Protein AF-A0A9D8NWY7-F1 (afdb_monomer_lite)

Secondary structure (DSSP, 8-state):
--HHHHHHHHTHHHHHHHHHHHS---TT-EEEHHHHHHHHHHHHHHTT----HHHHHHHHHHHHHHHHHTTSEEEEETTEEEE--GGGS---------------------------------------------

Radius of gyration: 30.06 Å; chains: 1; bounding box: 24×76×75 Å

pLDDT: mean 80.78, std 20.98, range [39.12, 98.0]

Structure (mmCIF, N/CA/C/O backbone):
data_AF-A0A9D8NWY7-F1
#
_entry.id   AF-A0A9D8NWY7-F1
#
loop_
_atom_site.group_PDB
_atom_site.id
_atom_site.type_symbol
_atom_site.label_atom_id
_atom_site.label_alt_id
_atom_site.label_comp_id
_atom_site.label_asym_id
_atom_site.label_entity_id
_atom_site.label_seq_id
_atom_site.pdbx_PDB_ins_code
_atom_site.Cartn_x
_atom_site.Cartn_y
_atom_site.Cartn_z
_atom_site.occupancy
_atom_site.B_iso_or_equiv
_atom_site.auth_seq_id
_atom_site.auth_comp_id
_atom_site.auth_asym_id
_atom_site.auth_atom_id
_atom_site.pdbx_PDB_model_num
ATOM 1 N N . MET A 1 1 ? 7.575 3.722 15.226 1.00 60.00 1 MET A N 1
ATOM 2 C CA . MET A 1 1 ? 6.925 2.777 14.289 1.00 60.00 1 MET A CA 1
ATOM 3 C C . MET A 1 1 ? 5.569 3.3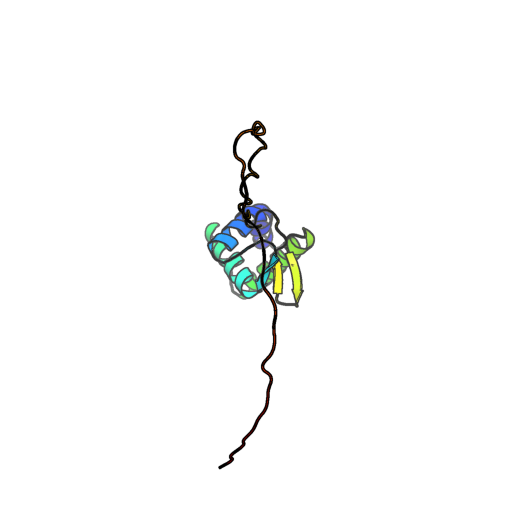74 13.923 1.00 60.00 1 MET A C 1
ATOM 5 O O . MET A 1 1 ? 4.832 3.706 14.845 1.00 60.00 1 MET A O 1
ATOM 9 N N . ASN A 1 2 ? 5.280 3.631 12.641 1.00 82.25 2 ASN A N 1
ATOM 10 C CA . ASN A 1 2 ? 3.986 4.192 12.227 1.00 82.25 2 ASN A CA 1
ATOM 11 C C . ASN A 1 2 ? 2.899 3.130 12.470 1.00 82.25 2 ASN A C 1
ATOM 13 O O . ASN A 1 2 ? 2.898 2.092 11.811 1.00 82.25 2 ASN A O 1
ATOM 17 N N . LYS A 1 3 ? 2.017 3.378 13.447 1.00 91.25 3 LYS A N 1
ATOM 18 C CA . LYS A 1 3 ? 1.004 2.412 13.900 1.00 91.25 3 LYS A CA 1
ATOM 19 C C . LYS A 1 3 ? 0.038 2.015 12.781 1.00 91.25 3 LYS A C 1
ATOM 21 O O . LYS A 1 3 ? -0.394 0.871 12.730 1.00 91.25 3 LYS A O 1
ATOM 26 N N . HIS A 1 4 ? -0.269 2.934 11.870 1.00 95.19 4 HIS A N 1
ATOM 27 C CA . HIS A 1 4 ? -1.206 2.691 10.775 1.00 95.19 4 HIS A CA 1
ATOM 28 C C . HIS A 1 4 ? -0.613 1.761 9.719 1.00 95.19 4 HIS A C 1
ATOM 30 O O . HIS A 1 4 ? -1.300 0.868 9.231 1.00 95.19 4 HIS A O 1
ATOM 36 N N . ALA A 1 5 ? 0.684 1.901 9.433 1.00 95.12 5 ALA A N 1
ATOM 37 C CA . ALA A 1 5 ? 1.377 0.991 8.526 1.00 95.12 5 ALA A CA 1
ATOM 38 C C . ALA A 1 5 ? 1.392 -0.451 9.063 1.00 95.12 5 ALA A C 1
ATOM 40 O O . ALA A 1 5 ? 1.253 -1.386 8.280 1.00 95.12 5 ALA A O 1
ATOM 41 N N . SER A 1 6 ? 1.502 -0.629 10.387 1.00 95.38 6 SER A N 1
ATOM 42 C CA . SER A 1 6 ? 1.383 -1.947 11.023 1.00 95.38 6 SER A CA 1
ATOM 43 C C . SER A 1 6 ? 0.002 -2.563 10.811 1.00 95.38 6 SER A C 1
ATOM 45 O O . SER A 1 6 ? -0.061 -3.698 10.367 1.00 95.38 6 SER A O 1
ATOM 47 N N . ILE A 1 7 ? -1.092 -1.810 10.995 1.00 95.94 7 ILE A N 1
ATOM 48 C CA . ILE A 1 7 ? -2.456 -2.322 10.743 1.00 95.94 7 ILE A CA 1
ATOM 49 C C . ILE A 1 7 ? -2.577 -2.885 9.322 1.00 95.94 7 ILE A C 1
ATOM 51 O O . ILE A 1 7 ? -3.078 -3.991 9.135 1.00 95.94 7 ILE A O 1
ATOM 55 N N . VAL A 1 8 ? -2.091 -2.149 8.319 1.00 96.62 8 VAL A N 1
ATOM 56 C CA . VAL A 1 8 ? -2.146 -2.597 6.920 1.00 96.62 8 VAL A CA 1
ATOM 57 C C . VAL A 1 8 ? -1.272 -3.833 6.692 1.00 96.62 8 VAL A C 1
ATOM 59 O O . VAL A 1 8 ? -1.693 -4.767 6.016 1.00 96.62 8 VAL A O 1
ATOM 62 N N . PHE A 1 9 ? -0.058 -3.854 7.241 1.00 96.06 9 PHE A N 1
ATOM 63 C CA . PHE A 1 9 ? 0.906 -4.928 6.999 1.00 96.06 9 PHE A CA 1
ATOM 64 C C . PHE A 1 9 ? 0.580 -6.229 7.748 1.00 96.06 9 PHE A C 1
ATOM 66 O O . PHE A 1 9 ? 0.709 -7.325 7.192 1.00 96.06 9 PHE A O 1
ATOM 73 N N . ASP A 1 10 ? 0.106 -6.120 8.985 1.00 96.50 10 ASP A N 1
ATOM 74 C CA . ASP A 1 10 ? -0.335 -7.261 9.787 1.00 96.50 10 ASP A CA 1
ATOM 75 C C . ASP A 1 10 ? -1.536 -7.945 9.113 1.00 96.50 10 ASP A C 1
ATOM 77 O O . ASP A 1 10 ? -1.635 -9.171 9.117 1.00 96.50 10 ASP A O 1
ATOM 81 N N . ASN A 1 11 ? -2.369 -7.164 8.412 1.00 96.94 11 ASN A N 1
ATOM 82 C CA . ASN A 1 11 ? -3.499 -7.633 7.607 1.00 96.94 11 ASN A CA 1
ATOM 83 C C . ASN A 1 11 ? -3.199 -7.631 6.093 1.00 96.94 11 ASN A C 1
ATOM 85 O O . ASN A 1 11 ? -4.109 -7.501 5.274 1.00 96.94 11 ASN A O 1
ATOM 89 N N . ARG A 1 12 ? -1.929 -7.787 5.683 1.00 96.06 12 ARG A N 1
ATOM 90 C CA . ARG A 1 12 ? -1.496 -7.631 4.276 1.00 96.06 12 ARG A CA 1
ATOM 91 C C . ARG A 1 12 ? -2.284 -8.471 3.274 1.00 96.06 12 ARG A C 1
ATOM 93 O O . ARG A 1 12 ? -2.567 -7.995 2.181 1.00 96.06 12 ARG A O 1
ATOM 100 N N . THR A 1 13 ? -2.654 -9.701 3.621 1.00 95.81 13 THR A N 1
ATOM 101 C CA . THR A 1 13 ? -3.448 -10.558 2.732 1.00 95.81 13 THR A CA 1
ATOM 102 C C . THR A 1 13 ? -4.833 -9.956 2.512 1.00 95.81 13 THR A C 1
ATOM 104 O O . THR A 1 13 ? -5.239 -9.769 1.367 1.00 95.81 13 THR A O 1
ATOM 107 N N . GLU A 1 14 ? -5.526 -9.568 3.585 1.00 96.88 14 GLU A N 1
ATOM 108 C CA . GLU A 1 14 ? -6.825 -8.892 3.505 1.00 96.88 14 GLU A CA 1
ATOM 109 C C . GLU A 1 14 ? -6.722 -7.585 2.714 1.00 96.88 14 GLU A C 1
ATOM 111 O O . GLU A 1 14 ? -7.535 -7.334 1.827 1.00 96.88 14 GLU A O 1
ATOM 116 N N . PHE A 1 15 ? -5.661 -6.810 2.940 1.00 97.38 15 PHE A N 1
ATOM 117 C CA . PHE A 1 15 ? -5.368 -5.601 2.181 1.00 97.38 15 PHE A CA 1
ATOM 118 C C . PHE A 1 15 ? -5.195 -5.868 0.676 1.00 97.38 15 PHE A C 1
ATOM 120 O O . PHE A 1 15 ? -5.768 -5.154 -0.148 1.00 97.38 15 PHE A O 1
ATOM 127 N N . LEU A 1 16 ? -4.461 -6.911 0.277 1.00 96.38 16 LEU A N 1
ATOM 128 C CA . LEU A 1 16 ? -4.304 -7.280 -1.136 1.00 96.38 16 LEU A CA 1
ATOM 129 C C . LEU A 1 16 ? -5.639 -7.700 -1.769 1.00 96.38 16 LEU A C 1
ATOM 131 O O . LEU A 1 16 ? -5.926 -7.324 -2.909 1.00 96.38 16 LEU A O 1
ATOM 135 N N . TYR A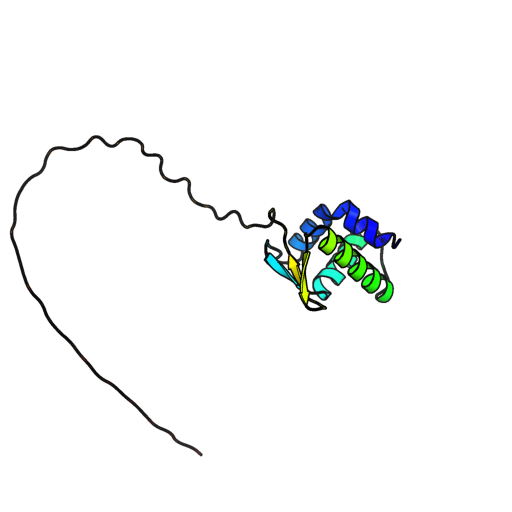 1 17 ? -6.474 -8.452 -1.047 1.00 96.38 17 TYR A N 1
ATOM 136 C CA . TYR A 1 17 ? -7.817 -8.817 -1.512 1.00 96.38 17 TYR A CA 1
ATOM 137 C C . TYR A 1 17 ? -8.742 -7.597 -1.595 1.00 96.38 17 TYR A C 1
ATOM 139 O O . TYR A 1 17 ? -9.484 -7.451 -2.570 1.00 96.38 17 TYR A O 1
ATOM 147 N N . PHE A 1 18 ? -8.645 -6.675 -0.639 1.00 96.88 18 PHE A N 1
ATOM 148 C CA . PHE A 1 18 ? -9.332 -5.392 -0.670 1.00 96.88 18 PHE A CA 1
ATOM 149 C C . PHE A 1 18 ? -8.932 -4.581 -1.908 1.00 96.88 18 PHE A C 1
ATOM 151 O O . PHE A 1 18 ? -9.806 -4.158 -2.670 1.00 96.88 18 PHE A O 1
ATOM 158 N N . LEU A 1 19 ? -7.630 -4.439 -2.182 1.00 96.00 19 LEU A N 1
ATOM 159 C CA . LEU A 1 19 ? -7.132 -3.785 -3.394 1.00 96.00 19 LEU A CA 1
ATOM 160 C C . LEU A 1 19 ? -7.679 -4.462 -4.651 1.00 96.00 19 LEU A C 1
ATOM 162 O O . LEU A 1 19 ? -8.159 -3.784 -5.554 1.00 96.00 19 LEU A O 1
ATOM 166 N N . ARG A 1 20 ? -7.669 -5.796 -4.703 1.00 94.75 20 ARG A N 1
ATOM 167 C CA . ARG A 1 20 ? -8.202 -6.568 -5.834 1.00 94.75 20 ARG A CA 1
ATOM 168 C C . ARG A 1 20 ? -9.708 -6.395 -6.037 1.00 94.75 20 ARG A C 1
ATOM 170 O O . ARG A 1 20 ? -10.180 -6.511 -7.164 1.00 94.75 20 ARG A O 1
ATOM 177 N N . SER A 1 21 ? -10.471 -6.116 -4.983 1.00 94.25 21 SER A N 1
ATOM 178 C CA . SER A 1 21 ? -11.905 -5.818 -5.102 1.00 94.25 21 SER A CA 1
ATOM 179 C C . SER A 1 21 ? -12.179 -4.436 -5.710 1.00 94.25 21 SER A C 1
ATOM 181 O O . SER A 1 21 ? -13.224 -4.221 -6.322 1.00 94.25 21 SER A O 1
ATOM 183 N N . ARG A 1 22 ? -11.235 -3.499 -5.553 1.00 92.62 22 ARG A N 1
ATOM 184 C CA . ARG A 1 22 ? -11.340 -2.093 -5.979 1.00 92.62 22 ARG A CA 1
ATOM 185 C C . ARG A 1 22 ? -10.689 -1.848 -7.339 1.00 92.62 22 ARG A C 1
ATOM 187 O O . ARG A 1 22 ? -11.180 -1.049 -8.131 1.00 92.62 22 ARG A O 1
ATOM 194 N N . PHE A 1 23 ? -9.598 -2.550 -7.612 1.00 90.56 23 PHE A N 1
ATOM 195 C CA . PHE A 1 23 ? -8.753 -2.383 -8.784 1.00 90.56 23 PHE A CA 1
ATOM 196 C C . PHE A 1 23 ? -8.612 -3.711 -9.525 1.00 90.56 23 PHE A C 1
ATOM 198 O O . PHE A 1 23 ? -8.682 -4.787 -8.936 1.00 90.56 23 PHE A O 1
ATOM 205 N N . ARG A 1 24 ? -8.362 -3.661 -10.837 1.00 88.62 24 ARG A N 1
ATOM 206 C CA . ARG A 1 24 ? -8.081 -4.861 -11.642 1.00 88.62 24 ARG A CA 1
ATOM 207 C C . ARG A 1 24 ? -6.670 -5.380 -11.353 1.00 88.62 24 ARG A C 1
ATOM 209 O O . ARG A 1 24 ? -5.762 -5.198 -12.158 1.00 88.62 24 ARG A O 1
ATOM 216 N N . LEU A 1 25 ? -6.510 -6.013 -10.197 1.00 91.94 25 LEU A N 1
ATOM 217 C CA . LEU A 1 25 ? -5.234 -6.469 -9.669 1.00 91.94 25 LEU A CA 1
ATOM 218 C C . LEU A 1 25 ? -5.023 -7.963 -9.955 1.00 91.94 25 LEU A C 1
ATOM 220 O O . LEU A 1 25 ? -5.860 -8.795 -9.600 1.00 91.94 25 LEU A O 1
ATOM 224 N N . TYR A 1 26 ? -3.905 -8.306 -10.594 1.00 93.00 26 TYR A N 1
ATOM 225 C CA . TYR A 1 26 ? -3.533 -9.681 -10.943 1.00 93.00 26 TYR A CA 1
ATOM 226 C C . TYR A 1 26 ? -2.054 -9.925 -10.643 1.00 93.00 26 TYR A C 1
ATOM 228 O O . TYR A 1 26 ? -1.272 -8.987 -10.499 1.00 93.00 26 TYR A O 1
ATOM 236 N N . HIS A 1 27 ? -1.631 -11.187 -10.602 1.00 95.00 27 HIS A N 1
ATOM 237 C CA . HIS A 1 27 ? -0.201 -11.490 -10.565 1.00 95.00 27 HIS A CA 1
ATOM 238 C C . HIS A 1 27 ? 0.526 -10.788 -11.733 1.00 95.00 27 HIS A C 1
ATOM 240 O O . HIS A 1 27 ? 0.083 -10.887 -12.880 1.00 95.00 27 HIS A O 1
ATOM 246 N N . LYS A 1 28 ? 1.629 -10.089 -11.436 1.00 95.00 28 LYS A N 1
ATOM 247 C CA . LYS A 1 28 ? 2.444 -9.268 -12.353 1.00 95.00 28 LYS A CA 1
ATOM 248 C C . LYS A 1 28 ? 1.770 -8.020 -12.932 1.00 95.00 28 LYS A C 1
ATOM 250 O O . LYS A 1 28 ? 2.304 -7.432 -13.868 1.00 95.00 28 LYS A O 1
ATOM 255 N N . SER A 1 29 ? 0.630 -7.575 -12.403 1.00 94.56 29 SER A N 1
ATOM 256 C CA . SER A 1 29 ? 0.089 -6.264 -12.784 1.00 94.56 29 SER A CA 1
ATOM 257 C C . SER A 1 29 ? 0.842 -5.127 -12.095 1.00 94.56 29 SER A C 1
ATOM 259 O O . SER A 1 29 ? 1.306 -5.279 -10.964 1.00 94.56 29 SER A O 1
ATOM 261 N N . ASN A 1 30 ? 0.895 -3.971 -12.751 1.00 96.25 30 ASN A N 1
ATOM 262 C CA . ASN A 1 30 ? 1.468 -2.763 -12.171 1.00 96.25 30 ASN A CA 1
ATOM 263 C C 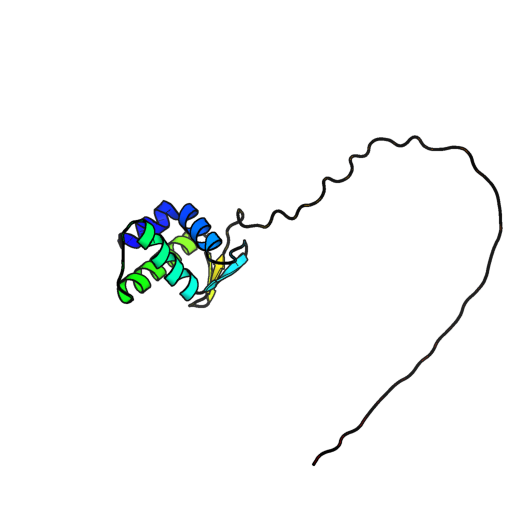. ASN A 1 30 ? 0.492 -2.117 -11.179 1.00 96.25 30 ASN A C 1
ATOM 265 O O . ASN A 1 30 ? -0.719 -2.110 -11.394 1.00 96.25 30 ASN A O 1
ATOM 269 N N . LEU A 1 31 ? 1.052 -1.558 -10.117 1.00 96.19 31 LEU A N 1
ATOM 270 C CA . LEU A 1 31 ? 0.405 -0.772 -9.082 1.00 96.19 31 LEU A CA 1
ATOM 271 C C . LEU A 1 31 ? 1.065 0.601 -9.059 1.00 96.19 31 LEU A C 1
ATOM 273 O O . LEU A 1 31 ? 2.283 0.704 -8.890 1.00 96.19 31 LEU A O 1
ATOM 277 N N . PHE A 1 32 ? 0.266 1.650 -9.215 1.00 96.31 32 PHE A N 1
ATOM 278 C CA . PHE A 1 32 ? 0.752 3.018 -9.118 1.00 96.31 32 PHE A CA 1
ATOM 279 C C . PHE A 1 32 ? 0.623 3.523 -7.681 1.00 96.31 32 PHE A C 1
ATOM 281 O O . PHE A 1 32 ? -0.280 3.124 -6.942 1.00 96.31 32 PHE A O 1
ATOM 288 N N . LEU A 1 33 ? 1.482 4.470 -7.295 1.00 96.56 33 LEU A N 1
ATOM 289 C CA . LEU A 1 33 ? 1.444 5.101 -5.970 1.00 96.56 33 LEU A CA 1
ATOM 290 C C . LEU A 1 33 ? 0.042 5.609 -5.609 1.00 96.56 33 LEU A C 1
ATOM 292 O O . LEU A 1 33 ? -0.392 5.472 -4.473 1.00 96.56 33 LEU A O 1
ATOM 296 N N . ARG A 1 34 ? -0.690 6.154 -6.587 1.00 95.12 34 ARG A N 1
ATOM 297 C CA . ARG A 1 34 ? -2.052 6.660 -6.387 1.00 95.12 34 ARG A CA 1
ATOM 298 C C . ARG A 1 34 ? -3.049 5.555 -6.024 1.00 95.12 34 ARG A C 1
ATOM 300 O O . ARG A 1 34 ? -3.876 5.775 -5.144 1.00 95.12 34 ARG A O 1
ATOM 307 N N . ASP A 1 35 ? -2.953 4.386 -6.654 1.00 95.50 35 ASP A N 1
ATOM 308 C CA . ASP A 1 35 ? -3.820 3.241 -6.341 1.00 95.50 35 ASP A CA 1
ATOM 309 C C . ASP A 1 35 ? -3.547 2.740 -4.923 1.00 95.50 35 ASP A C 1
ATOM 311 O O . ASP A 1 35 ? -4.472 2.467 -4.161 1.00 95.50 35 ASP A O 1
ATOM 315 N N . LEU A 1 36 ? -2.267 2.690 -4.547 1.00 96.81 36 LEU A N 1
ATOM 316 C CA . LEU A 1 36 ? -1.829 2.313 -3.206 1.00 96.81 36 LEU A CA 1
ATOM 317 C C . LEU A 1 36 ? -2.277 3.335 -2.160 1.00 96.81 36 LEU A C 1
ATOM 319 O O . LEU A 1 36 ? -2.764 2.940 -1.109 1.00 96.81 36 LEU A O 1
ATOM 323 N N . HIS A 1 37 ? -2.204 4.629 -2.464 1.00 97.00 37 HIS A N 1
ATOM 324 C CA . HIS A 1 37 ? -2.647 5.700 -1.574 1.00 97.00 37 HIS A CA 1
ATOM 325 C C . HIS A 1 37 ? -4.156 5.621 -1.289 1.00 97.00 37 HIS A C 1
ATOM 327 O O . HIS A 1 37 ? -4.577 5.634 -0.132 1.00 97.00 37 HIS A O 1
ATOM 333 N N . TYR A 1 38 ? -4.986 5.462 -2.328 1.00 96.50 38 TYR A N 1
ATOM 334 C CA . TYR A 1 38 ? -6.428 5.244 -2.149 1.00 96.50 38 TYR A CA 1
ATOM 335 C C . TYR A 1 38 ? -6.736 3.905 -1.480 1.00 96.50 38 TYR A C 1
ATOM 337 O O . TYR A 1 38 ? -7.662 3.816 -0.676 1.00 96.50 38 TYR A O 1
ATOM 345 N N . GLY A 1 39 ? -5.951 2.877 -1.790 1.00 97.19 39 GLY A N 1
ATOM 346 C CA . GLY A 1 39 ? -6.033 1.572 -1.160 1.00 97.19 39 GLY A CA 1
ATOM 347 C C . GLY A 1 39 ? -5.811 1.640 0.345 1.00 97.19 39 GLY A C 1
ATOM 348 O O . GLY A 1 39 ? -6.656 1.181 1.105 1.00 97.19 39 GLY A O 1
ATOM 349 N N . VAL A 1 40 ? -4.704 2.242 0.781 1.00 97.88 40 VAL A N 1
ATOM 350 C CA . VAL A 1 40 ? -4.356 2.401 2.199 1.00 97.88 40 VAL A CA 1
ATOM 351 C C . VAL A 1 40 ? -5.416 3.230 2.917 1.00 97.88 40 VAL A C 1
ATOM 353 O O . VAL A 1 40 ? -5.887 2.804 3.967 1.00 97.88 40 VAL A O 1
ATOM 356 N N . SER A 1 41 ? -5.851 4.354 2.335 1.00 97.81 41 SER A N 1
ATOM 357 C CA . SER A 1 41 ? -6.920 5.185 2.912 1.00 97.81 41 SER A CA 1
ATOM 358 C C . SER A 1 41 ? -8.200 4.385 3.108 1.00 97.81 41 SER A C 1
ATOM 360 O O . SER A 1 41 ? -8.718 4.288 4.216 1.00 97.81 41 SER A O 1
ATOM 362 N N . GLY A 1 42 ? -8.693 3.767 2.032 1.00 97.38 42 GLY A N 1
ATOM 363 C CA . GLY A 1 42 ? -9.960 3.050 2.053 1.00 97.38 42 GLY A CA 1
ATOM 364 C C . GLY A 1 42 ? -9.924 1.802 2.931 1.00 97.38 42 GLY A C 1
ATOM 365 O O . GLY A 1 42 ? -10.958 1.433 3.477 1.00 97.38 42 GLY A O 1
ATOM 366 N N . PHE A 1 43 ? -8.764 1.158 3.071 1.00 98.00 43 PHE A N 1
ATOM 367 C CA . PHE A 1 43 ? -8.592 0.025 3.973 1.00 98.00 43 PHE A CA 1
ATOM 368 C C . PHE A 1 43 ? -8.608 0.487 5.429 1.00 98.00 43 PHE A C 1
ATOM 370 O O . PHE A 1 43 ? -9.385 -0.028 6.223 1.00 98.00 43 PHE A O 1
ATOM 377 N N . LEU A 1 44 ? -7.829 1.515 5.780 1.00 97.50 44 LEU A N 1
ATOM 378 C CA . LEU A 1 44 ? -7.793 2.075 7.135 1.00 97.50 44 LEU A CA 1
ATOM 379 C C . LEU A 1 44 ? -9.152 2.626 7.588 1.00 97.50 44 LEU A C 1
ATOM 381 O O . LEU A 1 44 ? -9.508 2.492 8.760 1.00 97.50 44 LEU A O 1
ATOM 385 N N . GLU A 1 45 ? -9.952 3.156 6.663 1.00 96.81 45 GLU A N 1
ATOM 386 C CA . GLU A 1 45 ? -11.328 3.574 6.939 1.00 96.81 45 GLU A CA 1
ATOM 387 C C . GLU A 1 45 ? -12.220 2.418 7.424 1.00 96.81 45 GLU A C 1
ATOM 389 O O . GLU A 1 45 ? -13.101 2.653 8.252 1.00 96.81 45 GLU A O 1
ATOM 394 N N . GLN A 1 46 ? -11.970 1.170 7.000 1.00 96.06 46 GLN A N 1
ATOM 395 C CA . GLN A 1 46 ? -12.687 -0.012 7.510 1.00 96.06 46 GLN A CA 1
ATOM 396 C C . GLN A 1 46 ? -12.366 -0.299 8.983 1.00 96.06 46 GLN A C 1
ATOM 398 O O . GLN A 1 46 ? -13.194 -0.863 9.693 1.00 96.06 46 GLN A O 1
ATOM 403 N N . TYR A 1 47 ? -11.205 0.157 9.459 1.00 94.88 47 TYR A N 1
ATOM 404 C CA . TYR A 1 47 ? -10.782 0.088 10.861 1.00 94.88 47 TYR A CA 1
ATOM 405 C C . TYR A 1 47 ? -11.105 1.379 11.633 1.00 94.88 47 TYR A C 1
ATOM 407 O O . TYR A 1 47 ? -10.614 1.578 12.744 1.00 94.88 47 TYR A O 1
ATOM 415 N N . GLY A 1 48 ? -11.907 2.283 11.057 1.00 96.19 48 GLY A N 1
ATOM 416 C CA . GLY A 1 48 ? -12.289 3.549 11.687 1.00 96.19 48 GLY A CA 1
ATOM 417 C C . GLY A 1 48 ? -11.168 4.590 11.743 1.00 96.19 48 GLY A C 1
ATOM 418 O O . GLY A 1 48 ? -11.282 5.573 12.474 1.00 96.19 48 GLY A O 1
ATOM 419 N N . VAL A 1 49 ? -10.088 4.402 10.980 1.00 96.62 49 VAL A N 1
ATOM 420 C CA . VAL A 1 49 ? -8.947 5.320 10.936 1.00 96.62 49 VAL A CA 1
ATOM 421 C C . VAL A 1 49 ? -9.062 6.216 9.707 1.00 96.62 49 VAL A C 1
ATOM 423 O O . VAL A 1 49 ? -9.081 5.739 8.576 1.00 96.62 49 VAL A O 1
ATOM 426 N N . ARG A 1 50 ? -9.089 7.532 9.928 1.00 95.88 50 ARG A N 1
ATOM 427 C CA . ARG A 1 50 ? -8.993 8.543 8.869 1.00 95.88 50 ARG A CA 1
ATOM 428 C C . ARG A 1 50 ? -7.720 9.346 9.063 1.00 95.88 50 ARG A C 1
ATOM 430 O O . ARG A 1 50 ? -7.516 9.902 10.137 1.00 95.88 50 ARG A O 1
ATOM 437 N N . LEU A 1 51 ? -6.892 9.393 8.029 1.00 95.06 51 LEU A N 1
ATOM 438 C CA . LEU A 1 51 ? -5.620 10.107 8.041 1.00 95.06 51 LEU A CA 1
ATOM 439 C C . LEU A 1 51 ? -5.725 11.396 7.231 1.00 95.06 51 LEU A C 1
ATOM 441 O O . LEU A 1 51 ? -6.476 11.472 6.255 1.00 95.06 51 LEU A O 1
ATOM 445 N N . SER A 1 52 ? -4.947 12.405 7.615 1.00 95.88 52 SER A N 1
ATOM 446 C CA . SER A 1 52 ? -4.685 13.540 6.734 1.00 95.88 52 SER A CA 1
ATOM 447 C C . SER A 1 52 ? -3.881 13.096 5.508 1.00 95.88 52 SER A C 1
ATOM 449 O O . SER A 1 52 ? -3.261 12.033 5.500 1.00 95.88 52 SER A O 1
ATOM 451 N N . TYR A 1 53 ? -3.856 13.926 4.463 1.00 93.62 53 TYR A N 1
ATOM 452 C CA . TYR A 1 53 ? -3.096 13.623 3.247 1.00 93.62 53 TYR A CA 1
ATOM 453 C C . TYR A 1 53 ? -1.611 13.346 3.539 1.00 93.62 53 TYR A C 1
ATOM 455 O O . TYR A 1 53 ? -1.060 12.369 3.044 1.00 93.62 53 TYR A O 1
ATOM 463 N N . HIS A 1 54 ? -0.987 14.167 4.390 1.00 95.00 54 HIS A N 1
ATOM 464 C CA . HIS A 1 54 ? 0.425 14.021 4.750 1.00 95.00 54 HIS A CA 1
ATOM 465 C C . HIS A 1 54 ? 0.697 12.699 5.482 1.00 95.00 54 HIS A C 1
ATOM 467 O O . HIS A 1 54 ? 1.588 11.943 5.107 1.00 95.00 54 HIS A O 1
ATOM 473 N N . GLU A 1 55 ? -0.109 12.377 6.498 1.00 95.75 55 GLU A N 1
ATOM 474 C CA . GLU A 1 55 ? 0.019 11.118 7.242 1.00 95.75 55 GLU A CA 1
ATOM 475 C C . GLU A 1 55 ? -0.233 9.900 6.352 1.00 95.75 55 GLU A C 1
ATOM 477 O O . GLU A 1 55 ? 0.405 8.857 6.511 1.00 95.75 55 GLU A O 1
ATOM 482 N N . LEU A 1 56 ? -1.172 10.016 5.413 1.00 96.56 56 LEU A N 1
ATOM 483 C CA . LEU A 1 56 ? -1.494 8.958 4.472 1.00 96.56 56 LEU A CA 1
ATOM 484 C C . LEU A 1 56 ? -0.349 8.714 3.487 1.00 96.56 56 LEU A C 1
ATOM 486 O O . LEU A 1 56 ? -0.041 7.555 3.209 1.00 96.56 56 LEU A O 1
ATOM 490 N N . GLU A 1 57 ? 0.311 9.764 3.004 1.00 95.88 57 GLU A N 1
ATOM 491 C CA . GLU A 1 57 ? 1.483 9.648 2.139 1.00 95.88 57 GLU A CA 1
ATOM 492 C C . GLU A 1 57 ? 2.628 8.924 2.861 1.00 95.88 57 GLU A C 1
ATOM 494 O O . GLU A 1 57 ? 3.121 7.906 2.367 1.00 95.88 57 GLU A O 1
ATOM 499 N N . GLU A 1 58 ? 2.974 9.352 4.078 1.00 96.31 58 GLU A N 1
ATOM 500 C CA . GLU A 1 58 ? 3.994 8.692 4.905 1.00 96.31 58 GLU A CA 1
ATOM 501 C C . GLU A 1 58 ? 3.640 7.229 5.210 1.00 96.31 58 GLU A C 1
ATOM 503 O O . GLU A 1 58 ? 4.485 6.330 5.129 1.00 96.31 58 GLU A O 1
ATOM 508 N N . THR A 1 59 ? 2.374 6.971 5.544 1.00 97.06 59 THR A N 1
ATOM 509 C CA . THR A 1 59 ? 1.874 5.621 5.831 1.00 97.06 59 THR A CA 1
ATOM 510 C C . THR A 1 59 ? 1.952 4.739 4.593 1.00 97.06 59 THR A C 1
ATOM 512 O O . THR A 1 59 ? 2.433 3.610 4.676 1.00 97.06 59 THR A O 1
ATOM 515 N N . THR A 1 60 ? 1.546 5.258 3.435 1.00 97.44 60 THR A N 1
ATOM 516 C CA . THR A 1 60 ? 1.581 4.542 2.156 1.00 97.44 60 THR A CA 1
ATOM 517 C C . THR A 1 60 ? 3.009 4.169 1.786 1.00 97.44 60 THR A C 1
ATOM 519 O O . THR A 1 60 ? 3.273 3.004 1.495 1.00 97.44 60 THR A O 1
ATOM 522 N N . GLN A 1 61 ? 3.953 5.110 1.878 1.00 96.88 61 GLN A N 1
ATOM 523 C CA . GLN A 1 61 ? 5.365 4.832 1.605 1.00 96.88 61 GLN A CA 1
ATOM 524 C C . GLN A 1 61 ? 5.926 3.761 2.541 1.00 96.88 61 GLN A C 1
ATOM 526 O O . GLN A 1 61 ? 6.660 2.865 2.118 1.00 96.88 61 GLN A O 1
ATOM 531 N N . ARG A 1 62 ? 5.532 3.790 3.820 1.00 96.62 62 ARG A N 1
ATOM 532 C CA . ARG A 1 62 ? 5.960 2.769 4.774 1.00 96.62 62 ARG A CA 1
ATOM 533 C C . ARG A 1 62 ? 5.388 1.391 4.447 1.00 96.62 62 ARG A C 1
ATOM 535 O O . ARG A 1 62 ? 6.132 0.416 4.511 1.00 96.62 62 ARG A O 1
ATOM 542 N N . VAL A 1 63 ? 4.106 1.306 4.091 1.00 97.44 63 VAL A N 1
ATOM 543 C CA . VAL A 1 63 ? 3.455 0.055 3.667 1.00 97.44 63 VAL A CA 1
ATOM 544 C C . VAL A 1 63 ? 4.140 -0.512 2.428 1.00 97.44 63 VAL A C 1
ATOM 546 O O . VAL A 1 63 ? 4.463 -1.695 2.405 1.00 97.44 63 VAL A O 1
ATOM 549 N N . ILE A 1 64 ? 4.425 0.327 1.430 1.00 97.31 64 ILE A N 1
ATOM 550 C CA . ILE A 1 64 ? 5.146 -0.077 0.218 1.00 97.31 64 ILE A CA 1
ATOM 551 C C . ILE A 1 64 ? 6.494 -0.692 0.578 1.00 97.31 64 ILE A C 1
ATOM 553 O O . ILE A 1 64 ? 6.784 -1.801 0.138 1.00 97.31 64 ILE A O 1
ATOM 557 N N . GLY A 1 65 ? 7.285 -0.020 1.420 1.00 96.88 65 GLY A N 1
ATOM 558 C CA . GLY A 1 65 ? 8.585 -0.534 1.851 1.00 96.88 65 GLY A CA 1
ATOM 559 C C . GLY A 1 65 ? 8.496 -1.916 2.506 1.00 96.88 65 GLY A C 1
ATOM 560 O O . GLY A 1 65 ? 9.320 -2.780 2.218 1.00 96.88 65 GLY A O 1
ATOM 561 N N . LEU A 1 66 ? 7.466 -2.151 3.325 1.00 96.62 66 LEU A N 1
ATOM 562 C CA . LEU A 1 66 ? 7.227 -3.451 3.962 1.00 96.62 66 LEU A CA 1
ATOM 563 C C . LEU A 1 66 ? 6.801 -4.533 2.952 1.00 96.62 66 LEU A C 1
ATOM 565 O O . LEU A 1 66 ? 7.263 -5.670 3.016 1.00 96.62 66 LEU A O 1
ATOM 569 N N . LEU A 1 67 ? 5.945 -4.195 1.985 1.00 96.69 67 LEU A N 1
ATOM 570 C CA . LEU A 1 67 ? 5.528 -5.138 0.942 1.00 96.69 67 LEU A CA 1
ATOM 571 C C . LEU A 1 67 ? 6.666 -5.466 -0.037 1.00 96.69 67 LEU A C 1
ATOM 573 O O . LEU A 1 67 ? 6.727 -6.583 -0.551 1.00 96.69 67 LEU A O 1
ATOM 577 N N . VAL A 1 68 ? 7.570 -4.518 -0.290 1.00 97.12 68 VAL A N 1
ATOM 578 C CA . VAL A 1 68 ? 8.785 -4.751 -1.082 1.00 97.12 68 VAL A CA 1
ATOM 579 C C . VAL A 1 68 ? 9.759 -5.653 -0.326 1.00 97.12 68 VAL A C 1
ATOM 581 O O . VAL A 1 68 ? 10.300 -6.580 -0.928 1.00 97.12 68 VAL A O 1
ATOM 584 N N . SER A 1 69 ? 9.948 -5.458 0.986 1.00 96.69 69 SER A N 1
ATOM 585 C CA . SER A 1 69 ? 10.829 -6.329 1.779 1.00 96.69 69 SER A CA 1
ATOM 586 C C . SER A 1 69 ? 10.345 -7.779 1.855 1.00 96.69 69 SER A C 1
ATOM 588 O O . SER A 1 69 ? 11.168 -8.684 1.912 1.00 96.69 69 SER A O 1
ATOM 590 N N . GLU A 1 70 ? 9.031 -8.007 1.788 1.00 95.38 70 GLU A N 1
ATOM 591 C CA . GLU A 1 70 ? 8.419 -9.346 1.720 1.00 95.38 70 GLU A CA 1
ATOM 592 C C . GLU A 1 70 ? 8.345 -9.915 0.289 1.00 95.38 70 GLU A C 1
ATOM 594 O O . GLU A 1 70 ? 7.711 -10.941 0.055 1.00 95.38 70 GLU A O 1
AT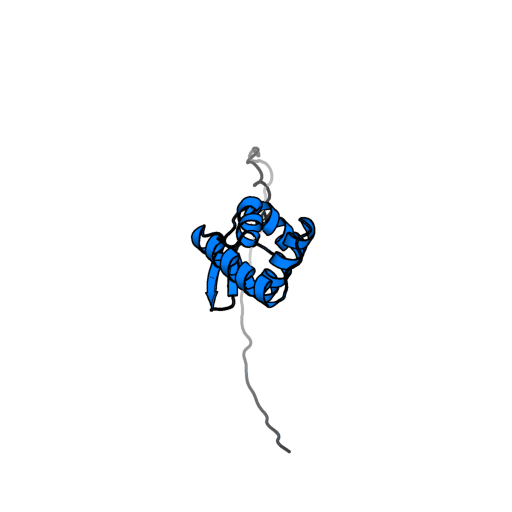OM 599 N N . ALA A 1 71 ? 8.941 -9.237 -0.699 1.00 96.12 71 ALA A N 1
ATOM 600 C CA . ALA A 1 71 ? 8.887 -9.599 -2.118 1.00 96.12 71 ALA A CA 1
ATOM 601 C C . ALA A 1 71 ? 7.462 -9.728 -2.708 1.00 96.12 71 ALA A C 1
ATOM 603 O O . ALA A 1 71 ? 7.287 -10.318 -3.779 1.00 96.12 71 ALA A O 1
ATOM 604 N N . ILE A 1 72 ? 6.455 -9.134 -2.052 1.00 96.25 72 ILE A N 1
ATOM 605 C CA . ILE A 1 72 ? 5.066 -9.033 -2.533 1.00 96.25 72 ILE A CA 1
ATOM 606 C C . ILE A 1 72 ? 4.971 -7.971 -3.627 1.00 96.25 72 ILE A C 1
ATOM 608 O O . ILE A 1 72 ? 4.238 -8.137 -4.601 1.00 96.25 72 ILE A O 1
ATOM 612 N N . LEU A 1 73 ? 5.712 -6.875 -3.479 1.00 97.06 73 LEU A N 1
ATOM 613 C CA . LEU A 1 73 ? 5.879 -5.859 -4.509 1.00 97.06 73 LEU A CA 1
ATOM 614 C C . LEU A 1 73 ? 7.310 -5.887 -5.033 1.00 97.06 73 LEU A C 1
ATOM 616 O O . LEU A 1 73 ? 8.266 -6.013 -4.273 1.00 97.06 73 LEU A O 1
ATOM 620 N N . LYS A 1 74 ? 7.460 -5.717 -6.343 1.00 97.50 74 LYS A N 1
ATOM 621 C CA . LYS A 1 74 ? 8.752 -5.478 -6.982 1.00 97.50 74 LYS A CA 1
ATOM 622 C C . LYS A 1 74 ? 8.776 -4.063 -7.531 1.00 97.50 74 LYS A C 1
ATOM 624 O O . LYS A 1 74 ? 7.918 -3.705 -8.330 1.00 97.50 74 LYS A O 1
ATOM 629 N N . GLU A 1 75 ? 9.747 -3.265 -7.116 1.00 97.19 75 GLU A N 1
ATOM 630 C CA . GLU A 1 75 ? 9.916 -1.905 -7.625 1.00 97.19 75 GLU A CA 1
ATOM 631 C C . GLU A 1 75 ? 10.198 -1.910 -9.137 1.00 97.19 75 GLU A C 1
ATOM 633 O O . GLU A 1 75 ? 10.990 -2.719 -9.629 1.00 97.19 75 GLU A O 1
ATOM 638 N N . ILE A 1 76 ? 9.493 -1.043 -9.871 1.00 96.81 76 ILE A N 1
ATOM 639 C CA . ILE A 1 76 ? 9.745 -0.765 -11.293 1.00 96.81 76 ILE A CA 1
ATOM 640 C C . ILE A 1 76 ? 10.337 0.640 -11.434 1.00 96.81 76 ILE A C 1
ATOM 642 O O . ILE A 1 76 ? 11.331 0.821 -12.129 1.00 96.81 76 ILE A O 1
ATOM 646 N N . ASP A 1 77 ? 9.695 1.619 -10.798 1.00 95.31 77 ASP A N 1
ATOM 647 C CA . ASP A 1 77 ? 10.043 3.040 -10.832 1.00 95.31 77 ASP A CA 1
ATOM 648 C C . ASP A 1 77 ? 9.612 3.693 -9.507 1.00 95.31 77 ASP A C 1
ATOM 650 O O . ASP A 1 77 ? 8.821 3.119 -8.758 1.00 95.31 77 ASP A O 1
ATOM 654 N N . ALA A 1 78 ? 10.034 4.930 -9.246 1.00 93.44 78 ALA A N 1
ATOM 655 C CA . ALA A 1 78 ? 9.798 5.659 -7.997 1.00 93.44 78 ALA A CA 1
ATOM 656 C C . ALA A 1 78 ? 8.312 5.810 -7.604 1.00 93.44 78 ALA A C 1
ATOM 658 O O . ALA A 1 78 ? 7.991 6.165 -6.470 1.00 93.44 78 ALA A O 1
ATOM 659 N N . ARG A 1 79 ? 7.384 5.600 -8.546 1.00 96.38 79 ARG A N 1
ATOM 660 C CA . ARG A 1 79 ? 5.930 5.691 -8.323 1.00 96.38 79 ARG A CA 1
ATOM 661 C C . ARG A 1 79 ? 5.161 4.452 -8.779 1.00 96.38 79 ARG A C 1
ATOM 663 O O . ARG A 1 79 ? 3.928 4.502 -8.815 1.00 96.38 79 ARG A O 1
ATOM 670 N N . THR A 1 80 ? 5.859 3.382 -9.159 1.00 97.00 80 THR A N 1
ATOM 671 C CA . THR A 1 80 ? 5.241 2.192 -9.752 1.00 97.00 80 THR A CA 1
ATOM 672 C C . THR A 1 80 ? 5.913 0.913 -9.267 1.00 97.00 80 THR A C 1
ATOM 674 O O . THR A 1 80 ? 7.132 0.759 -9.340 1.00 97.00 80 THR A O 1
ATOM 677 N N . TRP A 1 81 ? 5.093 -0.054 -8.868 1.00 98.00 81 TRP A N 1
ATOM 678 C CA . TRP A 1 81 ? 5.524 -1.382 -8.444 1.00 98.00 81 TRP A CA 1
ATOM 679 C C . TRP A 1 81 ? 4.779 -2.451 -9.230 1.00 98.00 81 TRP A C 1
ATOM 681 O O . TRP A 1 81 ? 3.658 -2.247 -9.679 1.00 98.00 81 TRP A O 1
ATOM 691 N N . MET A 1 82 ? 5.385 -3.616 -9.390 1.00 97.19 82 MET A N 1
ATOM 692 C CA . MET A 1 82 ? 4.741 -4.807 -9.917 1.00 97.19 82 MET A CA 1
ATOM 693 C C . MET A 1 82 ? 4.264 -5.671 -8.755 1.00 97.19 82 MET A C 1
ATOM 695 O O . MET A 1 82 ? 5.047 -5.981 -7.856 1.00 97.19 82 MET A O 1
ATOM 699 N N . LEU A 1 83 ? 3.013 -6.123 -8.801 1.00 96.62 83 LEU A N 1
ATOM 700 C CA . LEU A 1 83 ? 2.531 -7.120 -7.855 1.00 96.62 83 LEU A CA 1
ATOM 701 C C . LEU A 1 83 ? 3.156 -8.484 -8.155 1.00 96.62 83 LEU A C 1
ATOM 703 O O . LEU A 1 83 ? 2.959 -9.053 -9.227 1.00 96.62 83 LEU A O 1
ATOM 707 N N . ASN A 1 84 ? 3.841 -9.051 -7.176 1.00 96.25 84 ASN A N 1
ATOM 708 C CA . ASN A 1 84 ? 4.424 -10.380 -7.217 1.00 96.25 84 ASN A CA 1
ATOM 709 C C . ASN A 1 84 ? 3.695 -11.311 -6.233 1.00 96.25 84 ASN A C 1
ATOM 711 O O . ASN A 1 84 ? 4.249 -11.743 -5.230 1.00 96.25 84 ASN A O 1
ATOM 715 N N . TYR A 1 85 ? 2.419 -11.595 -6.518 1.00 94.25 85 TYR A N 1
ATOM 716 C CA . TYR A 1 85 ? 1.566 -12.426 -5.658 1.00 94.25 85 TYR A CA 1
ATOM 717 C C . TYR A 1 85 ? 0.912 -13.555 -6.459 1.00 94.25 85 TYR A C 1
ATOM 719 O O . TYR A 1 85 ? 0.077 -13.289 -7.325 1.00 94.25 85 TYR A O 1
ATOM 727 N N . GLU A 1 86 ? 1.347 -14.799 -6.255 1.00 91.50 86 GLU A N 1
ATOM 728 C CA . GLU A 1 86 ? 0.972 -15.939 -7.111 1.00 91.50 86 GLU A CA 1
ATOM 729 C C . GLU A 1 86 ? -0.496 -16.356 -6.975 1.00 91.50 86 GLU A C 1
ATOM 731 O O . GLU A 1 86 ? -1.101 -16.765 -7.962 1.00 91.50 86 GLU A O 1
ATOM 736 N N . GLU A 1 87 ? -1.128 -16.155 -5.815 1.00 90.88 87 GLU A N 1
ATOM 737 C CA . GLU A 1 87 ? -2.562 -16.448 -5.631 1.00 90.88 87 GLU A CA 1
ATOM 738 C C . GLU A 1 87 ? -3.468 -15.619 -6.556 1.00 90.88 87 GLU A C 1
ATOM 740 O O . GLU A 1 87 ? -4.632 -15.950 -6.791 1.00 90.88 87 GLU A O 1
ATOM 745 N N . PHE A 1 88 ? -2.958 -14.504 -7.089 1.00 92.12 88 PHE A N 1
ATOM 746 C CA . PHE A 1 88 ? -3.689 -13.661 -8.035 1.00 92.12 88 PHE A CA 1
ATOM 747 C C . PHE A 1 88 ? -3.407 -14.044 -9.490 1.00 92.12 88 PHE A C 1
ATOM 749 O O . PHE A 1 88 ? -3.812 -13.332 -10.418 1.00 92.12 88 PHE A O 1
ATOM 756 N N . GLN A 1 89 ? -2.716 -15.158 -9.723 1.00 89.38 89 GLN A N 1
ATOM 757 C CA . GLN A 1 89 ? -2.592 -15.737 -11.045 1.00 89.38 89 GLN A CA 1
ATOM 758 C C . GLN A 1 89 ? -3.975 -16.218 -11.488 1.00 89.38 89 GLN A C 1
ATOM 760 O O . GLN A 1 89 ? -4.664 -16.956 -10.785 1.00 89.38 89 GLN A O 1
ATOM 765 N N . LYS A 1 90 ? -4.418 -15.774 -12.669 1.00 76.94 90 LYS A N 1
ATOM 766 C CA . LYS A 1 90 ? -5.637 -16.322 -13.265 1.00 76.94 90 LYS A CA 1
ATOM 767 C C . LYS A 1 90 ? -5.408 -17.817 -13.448 1.00 76.94 90 LYS A C 1
ATOM 769 O O . LYS A 1 90 ? -4.486 -18.196 -14.170 1.00 76.94 90 LYS A O 1
ATOM 774 N N . LEU A 1 91 ? -6.252 -18.644 -12.832 1.00 66.19 91 LEU A N 1
ATOM 775 C CA . LEU A 1 91 ? -6.366 -20.049 -13.195 1.00 66.19 91 LEU A CA 1
ATOM 776 C C . LEU A 1 91 ? -6.795 -20.079 -14.663 1.00 66.19 91 LEU A C 1
ATOM 778 O O . LEU A 1 91 ? -7.971 -19.954 -14.995 1.00 66.19 91 LEU A O 1
ATOM 782 N N . SER A 1 92 ? -5.819 -20.154 -15.563 1.00 56.09 92 SER A N 1
ATOM 783 C CA . SER A 1 92 ? -6.060 -20.539 -16.942 1.00 56.09 92 SER A CA 1
ATOM 784 C C . SER A 1 92 ? -6.704 -21.912 -16.853 1.00 56.09 92 SER A C 1
ATOM 786 O O . SER A 1 92 ? -6.020 -22.872 -16.499 1.00 56.09 92 SER A O 1
ATOM 788 N N . ALA A 1 93 ? -8.002 -21.998 -17.133 1.00 57.69 93 ALA A N 1
ATOM 789 C CA . ALA A 1 93 ? -8.719 -23.251 -17.284 1.00 57.69 93 ALA A CA 1
ATOM 790 C C . ALA A 1 93 ? -8.072 -24.048 -18.426 1.00 57.69 93 ALA A C 1
ATOM 792 O O . ALA A 1 93 ? -8.483 -23.987 -19.582 1.00 57.69 93 ALA A O 1
ATOM 793 N N . LYS A 1 94 ? -6.997 -24.769 -18.114 1.00 48.69 94 LYS A N 1
ATOM 794 C CA . LYS A 1 94 ? -6.463 -25.808 -18.972 1.00 48.69 94 LYS A CA 1
ATOM 795 C C . LYS A 1 94 ? -7.423 -26.970 -18.781 1.00 48.69 94 LYS A C 1
ATOM 797 O O . LYS A 1 94 ? -7.436 -27.581 -17.715 1.00 48.69 94 LYS A O 1
ATOM 802 N N . ALA A 1 95 ? -8.278 -27.187 -19.778 1.00 55.62 95 ALA A N 1
ATOM 803 C CA . ALA A 1 95 ? -9.171 -28.334 -19.837 1.00 55.62 95 ALA A CA 1
ATOM 804 C C . ALA A 1 95 ? -8.406 -29.607 -19.424 1.00 55.62 95 ALA A C 1
ATOM 806 O O . ALA A 1 95 ? -7.245 -29.763 -19.835 1.00 55.62 95 ALA A O 1
ATOM 807 N N . PRO A 1 96 ? -8.999 -30.502 -18.612 1.00 57.44 96 PRO A N 1
ATOM 808 C CA . PRO A 1 96 ? -8.391 -31.798 -18.369 1.00 57.44 96 PRO A CA 1
ATOM 809 C C . PRO A 1 96 ? -8.163 -32.454 -19.731 1.00 57.44 96 PRO A C 1
ATOM 811 O O . PRO A 1 96 ? -9.081 -32.564 -20.544 1.00 57.44 96 PRO A O 1
ATOM 814 N N . LYS A 1 97 ? -6.906 -32.816 -20.011 1.00 53.78 97 LYS A N 1
ATOM 815 C CA . LYS A 1 97 ? -6.555 -33.608 -21.192 1.00 53.78 97 LYS A CA 1
ATOM 816 C C . LYS A 1 97 ? -7.492 -34.827 -21.213 1.00 53.78 97 LYS A C 1
ATOM 818 O O . LYS A 1 97 ? -7.634 -35.440 -20.153 1.00 53.78 97 LYS A O 1
ATOM 823 N N . PRO A 1 98 ? -8.128 -35.181 -22.343 1.00 51.16 98 PRO A N 1
ATOM 824 C CA . PRO A 1 98 ? -8.917 -36.401 -22.407 1.00 51.16 98 PRO A CA 1
ATOM 825 C C . PRO A 1 98 ? -7.995 -37.569 -22.067 1.00 51.16 98 PRO A C 1
ATOM 827 O O . PRO A 1 98 ? -7.002 -37.819 -22.752 1.00 51.16 98 PRO A O 1
ATOM 830 N N . SER A 1 99 ? -8.294 -38.221 -20.947 1.00 56.59 99 SER A N 1
ATOM 831 C CA . SER A 1 99 ? -7.697 -39.483 -20.548 1.00 56.59 99 SER A CA 1
ATOM 832 C C . SER A 1 99 ? -7.816 -40.452 -21.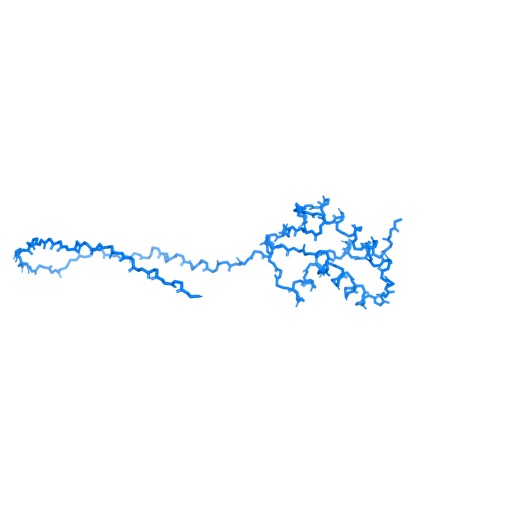717 1.00 56.59 99 SER A C 1
ATOM 834 O O . SER A 1 99 ? -8.905 -40.626 -22.262 1.00 56.59 99 SER A O 1
ATOM 836 N N . THR A 1 100 ? -6.700 -41.066 -22.097 1.00 58.25 100 THR A N 1
ATOM 837 C CA . THR A 1 100 ? -6.639 -42.189 -23.031 1.00 58.25 100 THR A CA 1
ATOM 838 C C . THR A 1 100 ? -7.490 -43.338 -22.481 1.00 58.25 100 THR A C 1
ATOM 840 O O . THR A 1 100 ? -6.996 -44.203 -21.764 1.00 58.25 100 THR A O 1
ATOM 843 N N . VAL A 1 101 ? -8.790 -43.318 -22.766 1.00 53.75 101 VAL A N 1
ATOM 844 C CA . VAL A 1 101 ? -9.681 -44.471 -22.652 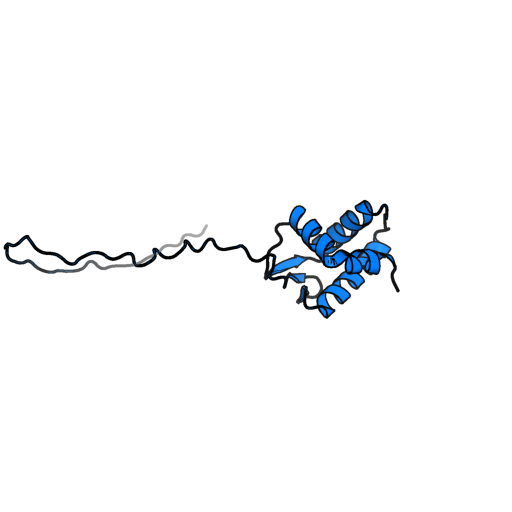1.00 53.75 101 VAL A CA 1
ATOM 845 C C . VAL A 1 101 ? -9.667 -45.135 -24.019 1.00 53.75 101 VAL A C 1
ATOM 847 O O . VAL A 1 101 ? -9.895 -44.482 -25.036 1.00 53.75 101 VAL A O 1
ATOM 850 N N . GLY A 1 102 ? -9.282 -46.409 -24.012 1.00 56.66 102 GLY A N 1
ATOM 851 C CA . GLY A 1 102 ? -8.951 -47.197 -25.188 1.00 56.66 102 GLY A CA 1
ATOM 852 C C . GLY A 1 102 ? -9.978 -47.107 -26.310 1.00 56.66 102 GLY A C 1
ATOM 853 O O . GLY A 1 102 ? -11.185 -47.171 -26.090 1.00 56.66 102 GLY A O 1
ATOM 854 N N . GLN A 1 103 ? -9.461 -47.015 -27.529 1.00 48.03 103 GLN A N 1
ATOM 855 C CA . GLN A 1 103 ? -10.192 -47.427 -28.711 1.00 48.03 103 GLN A CA 1
ATOM 856 C C . GLN A 1 103 ? -9.425 -48.570 -29.369 1.00 48.03 103 GLN A C 1
ATOM 858 O O . GLN A 1 103 ? -8.347 -48.394 -29.943 1.00 48.03 103 GLN A O 1
ATOM 863 N N . ASP A 1 104 ? -10.012 -49.753 -29.188 1.00 45.62 104 ASP A N 1
ATOM 864 C CA . ASP A 1 104 ? -9.976 -50.899 -30.086 1.00 45.62 104 ASP A CA 1
ATOM 865 C C . ASP A 1 104 ? -9.688 -50.485 -31.531 1.00 45.62 104 ASP A C 1
ATOM 867 O O . ASP A 1 104 ? -10.447 -49.746 -32.168 1.00 45.62 104 ASP A O 1
ATOM 871 N N . HIS A 1 105 ? -8.575 -50.984 -32.059 1.00 51.94 105 HIS A N 1
ATOM 872 C CA . HIS A 1 105 ? -8.282 -50.877 -33.475 1.00 51.94 105 HIS A CA 1
ATOM 873 C C . HIS A 1 105 ? -9.091 -51.922 -34.248 1.00 51.94 105 HIS A C 1
ATOM 875 O O . HIS A 1 105 ? -8.818 -53.114 -34.191 1.00 51.94 105 HIS A O 1
ATOM 881 N N . GLN A 1 106 ? -10.055 -51.391 -35.003 1.00 49.78 106 GLN A N 1
ATOM 882 C CA . GLN A 1 106 ? -10.240 -51.590 -36.444 1.00 49.78 106 GLN A CA 1
ATOM 883 C C . GLN A 1 106 ? -10.237 -53.023 -36.994 1.00 49.78 106 GLN A C 1
ATOM 885 O O . GLN A 1 106 ? -9.190 -53.657 -37.068 1.00 49.78 106 GLN A O 1
ATOM 890 N N . LYS A 1 107 ? -11.324 -53.375 -37.699 1.00 39.12 107 LYS A N 1
ATOM 891 C CA . LYS A 1 107 ? -11.247 -53.617 -39.155 1.00 39.12 107 LYS A CA 1
ATOM 892 C C . LYS A 1 107 ? -12.637 -53.754 -39.777 1.00 39.12 107 LYS A C 1
ATOM 894 O O . LYS A 1 107 ? -13.339 -54.701 -39.460 1.00 39.12 107 LYS A O 1
ATOM 899 N N . SER A 1 108 ? -12.995 -52.870 -40.707 1.00 43.78 108 SER A N 1
ATOM 900 C CA . SER A 1 108 ? -13.446 -53.262 -42.053 1.00 43.78 108 SER A CA 1
ATOM 901 C C . SER A 1 108 ? -13.852 -52.019 -42.847 1.00 43.78 108 SER A C 1
ATOM 903 O O . SER A 1 108 ? -14.863 -51.402 -42.532 1.00 43.78 108 SER A O 1
ATOM 905 N N . ALA A 1 109 ? -13.053 -51.655 -43.850 1.00 40.06 109 ALA A N 1
ATOM 906 C CA . ALA A 1 109 ? -13.517 -51.103 -45.125 1.00 40.06 109 ALA A CA 1
ATOM 907 C C . ALA A 1 109 ? -12.300 -50.792 -46.010 1.00 40.06 109 ALA A C 1
ATOM 909 O O . ALA A 1 109 ? -11.516 -49.890 -45.738 1.00 40.06 109 ALA A O 1
ATOM 910 N N . ASN A 1 110 ? -12.165 -51.568 -47.076 1.00 44.28 110 ASN A N 1
ATOM 911 C CA . ASN A 1 110 ? -11.586 -51.151 -48.354 1.00 44.28 110 ASN A CA 1
ATOM 912 C C . ASN A 1 110 ? -12.789 -51.072 -49.339 1.00 44.28 110 ASN A C 1
ATOM 914 O O . ASN A 1 110 ? -13.808 -51.686 -48.998 1.00 44.28 110 ASN A O 1
ATOM 918 N N . PRO A 1 111 ? -12.734 -50.455 -50.545 1.00 55.16 111 PRO A N 1
ATOM 919 C CA . PRO A 1 111 ? -11.522 -50.131 -51.310 1.00 55.16 111 PRO A CA 1
ATOM 920 C C . PRO A 1 111 ? -11.544 -48.838 -52.184 1.00 55.16 111 PRO A C 1
ATOM 922 O O . PRO A 1 111 ? -12.576 -48.226 -52.423 1.00 55.16 111 PRO A O 1
ATOM 925 N N . SER A 1 112 ? -10.359 -48.538 -52.735 1.00 44.34 112 SER A N 1
ATOM 926 C CA . SER A 1 112 ? -10.055 -48.091 -54.117 1.00 44.34 112 SER A CA 1
ATOM 927 C C . SER A 1 112 ? -10.584 -46.776 -54.724 1.00 44.34 112 SER A C 1
ATOM 929 O O . SER A 1 112 ? -11.781 -46.553 -54.846 1.00 44.34 112 SER A O 1
ATOM 931 N N . GLY A 1 113 ? -9.640 -46.022 -55.320 1.00 46.56 113 GLY A N 1
ATOM 932 C CA . GLY A 1 113 ? -9.867 -45.019 -56.381 1.00 46.56 113 GLY A CA 1
ATOM 933 C C . GLY A 1 113 ? -8.887 -43.831 -56.320 1.00 46.56 113 GLY A C 1
ATOM 934 O O . GLY A 1 113 ? -9.204 -42.825 -55.708 1.00 46.56 113 GLY A O 1
ATOM 935 N N . VAL A 1 114 ? -7.602 -43.996 -56.668 1.00 49.88 114 VAL A N 1
ATOM 936 C CA . VAL A 1 114 ? -6.960 -43.559 -57.940 1.00 49.88 114 VAL A CA 1
ATOM 937 C C . VAL A 1 114 ? -7.011 -42.033 -58.227 1.00 49.88 114 VAL A C 1
ATOM 939 O O . VAL A 1 114 ? -8.023 -41.550 -58.709 1.00 49.88 114 VAL A O 1
ATOM 942 N N . HIS A 1 115 ? -5.881 -41.347 -57.937 1.00 53.34 115 HIS A N 1
ATOM 943 C CA . HIS A 1 115 ? -5.068 -40.353 -58.709 1.00 53.34 115 HIS A CA 1
ATOM 944 C C . HIS A 1 115 ? -5.708 -39.308 -59.684 1.00 53.34 115 HIS A C 1
ATOM 946 O O . HIS A 1 115 ? -6.815 -39.501 -60.160 1.00 53.34 115 HIS A O 1
ATOM 952 N N . PRO A 1 116 ? -4.933 -38.338 -60.239 1.00 58.06 116 PRO A N 1
ATOM 953 C CA . PRO A 1 116 ? -4.141 -37.244 -59.641 1.00 58.06 116 PRO A CA 1
ATOM 954 C C . PRO A 1 116 ? -4.384 -35.883 -60.379 1.00 58.06 116 PRO A C 1
ATOM 956 O O . PRO A 1 116 ? -5.052 -35.839 -61.407 1.00 58.06 116 PRO A O 1
ATOM 959 N N . GLY A 1 117 ? -3.778 -34.771 -59.942 1.00 42.25 117 GLY A N 1
ATOM 960 C CA . GLY A 1 117 ? -3.630 -33.562 -60.787 1.00 42.25 117 GLY A CA 1
ATOM 961 C C . GLY A 1 117 ? -3.371 -32.294 -59.967 1.00 42.25 117 GLY A C 1
ATOM 962 O O . GLY A 1 117 ? -4.224 -31.905 -59.183 1.00 42.25 117 GLY A O 1
ATOM 963 N N . THR A 1 118 ? -2.146 -31.770 -59.886 1.00 49.41 118 THR A N 1
ATOM 964 C CA . THR A 1 118 ? -1.395 -30.911 -60.836 1.00 49.41 118 THR A CA 1
ATOM 965 C C . THR A 1 118 ? -1.432 -29.438 -60.401 1.00 49.41 118 THR A C 1
ATOM 967 O O . THR A 1 118 ? -2.468 -28.899 -60.035 1.00 49.41 118 THR A O 1
ATOM 970 N N . GLN A 1 119 ? -0.226 -28.861 -60.421 1.00 46.38 119 GLN A N 1
ATOM 971 C CA . GLN A 1 119 ? 0.235 -27.486 -60.175 1.00 46.38 119 GLN A CA 1
ATOM 972 C C . GLN A 1 119 ? -0.617 -26.417 -60.915 1.00 46.38 119 GLN A C 1
ATOM 974 O O . GLN A 1 119 ? -1.351 -26.751 -61.833 1.00 46.38 119 GLN A O 1
ATOM 979 N N . ASP A 1 120 ? -0.571 -25.107 -60.642 1.00 43.34 120 ASP A N 1
ATOM 980 C CA . ASP A 1 120 ? 0.613 -24.244 -60.727 1.00 43.34 120 ASP A CA 1
ATOM 981 C C . ASP A 1 120 ? 0.221 -22.758 -60.476 1.00 43.34 120 ASP A C 1
ATOM 983 O O . ASP A 1 120 ? -0.872 -22.331 -60.834 1.00 43.34 120 ASP A O 1
ATOM 987 N N . LYS A 1 121 ? 1.187 -21.985 -59.956 1.00 49.38 121 LYS A N 1
ATOM 988 C CA . LYS A 1 121 ? 1.558 -20.598 -60.334 1.00 49.38 121 LYS A CA 1
ATOM 989 C C . LYS A 1 121 ? 0.658 -19.350 -60.110 1.00 49.38 121 LYS A C 1
ATOM 991 O O . LYS A 1 121 ? -0.307 -19.086 -60.806 1.00 49.38 121 LYS A O 1
ATOM 996 N N . SER A 1 122 ? 1.232 -18.464 -59.278 1.00 44.03 122 SER A N 1
ATOM 997 C CA . SER A 1 122 ? 1.704 -17.086 -59.578 1.00 44.03 122 SER A CA 1
ATOM 998 C C . SER A 1 122 ? 0.745 -15.915 -59.862 1.00 44.03 122 SER A C 1
ATOM 1000 O O . SER A 1 122 ? -0.098 -15.976 -60.745 1.00 44.03 122 SER A O 1
ATOM 1002 N N . GLY A 1 123 ? 1.072 -14.773 -59.239 1.00 49.81 123 GLY A N 1
ATOM 1003 C CA . GLY A 1 123 ? 0.685 -13.402 -59.622 1.00 49.81 123 GLY A CA 1
ATOM 1004 C C . GLY A 1 123 ? 0.958 -12.444 -58.447 1.00 49.81 123 GLY A C 1
ATOM 1005 O O . GLY A 1 123 ? 0.173 -12.427 -57.512 1.00 49.81 123 GLY A O 1
ATOM 1006 N N . GLN A 1 124 ? 2.170 -11.925 -58.211 1.00 49.81 124 GLN A N 1
ATOM 1007 C CA . GLN A 1 124 ? 2.897 -10.800 -58.840 1.00 49.81 124 GLN A CA 1
ATOM 1008 C C . GLN A 1 124 ? 2.267 -9.392 -58.707 1.00 49.81 124 GLN A C 1
ATOM 1010 O O . GLN A 1 124 ? 1.152 -9.160 -59.155 1.00 49.81 124 GLN A O 1
ATOM 1015 N N . SER A 1 125 ? 3.125 -8.473 -58.222 1.00 49.75 125 SER A N 1
ATOM 1016 C CA . SER A 1 125 ? 3.176 -7.004 -58.405 1.00 49.75 125 SER A CA 1
ATOM 1017 C C . SER A 1 125 ? 2.185 -6.094 -57.665 1.00 49.75 125 SER A C 1
ATOM 1019 O O . SER A 1 125 ? 1.040 -6.455 -57.464 1.00 49.75 125 SER A O 1
ATOM 1021 N N . ALA A 1 126 ? 2.468 -4.820 -57.359 1.00 43.75 126 ALA A N 1
ATOM 1022 C CA . ALA A 1 126 ? 3.654 -4.019 -56.998 1.00 43.75 126 ALA A CA 1
ATOM 1023 C C . ALA A 1 126 ? 3.240 -2.526 -57.102 1.00 43.75 126 ALA A C 1
ATOM 1025 O O . ALA A 1 126 ? 2.794 -2.117 -58.167 1.00 43.75 126 ALA A O 1
ATOM 1026 N N . MET A 1 127 ? 3.525 -1.730 -56.052 1.00 50.38 127 MET A N 1
ATOM 1027 C CA . MET A 1 127 ? 3.907 -0.289 -56.088 1.00 50.38 127 MET A CA 1
ATOM 1028 C C . MET A 1 127 ? 2.835 0.768 -56.543 1.00 50.38 127 MET A C 1
ATOM 1030 O O . MET A 1 127 ? 1.710 0.388 -56.840 1.00 50.38 127 MET A O 1
ATOM 1034 N N . PRO A 1 128 ? 3.121 2.101 -56.573 1.00 64.81 128 PRO A N 1
ATOM 1035 C CA . PRO A 1 128 ? 3.156 3.038 -55.424 1.00 64.81 128 PRO A CA 1
ATOM 1036 C C . PRO A 1 128 ? 2.527 4.448 -55.722 1.00 64.81 128 PRO A C 1
ATOM 1038 O O . PRO A 1 128 ? 1.977 4.669 -56.794 1.00 64.81 128 PRO A O 1
ATOM 1041 N N . SER A 1 129 ? 2.747 5.424 -54.812 1.00 51.00 129 SER A N 1
ATOM 1042 C CA . SER A 1 129 ? 2.628 6.910 -54.961 1.00 51.00 129 SER A CA 1
ATOM 1043 C C . SER A 1 129 ? 1.212 7.501 -55.138 1.00 51.00 129 SER A C 1
ATOM 1045 O O . SER A 1 129 ? 0.358 6.922 -55.785 1.00 51.00 129 SER A O 1
ATOM 1047 N N . SER A 1 130 ? 0.830 8.667 -54.598 1.00 57.31 130 SER A N 1
ATOM 1048 C CA . SER A 1 130 ? 1.460 10.005 -54.627 1.00 57.31 130 SER A CA 1
ATOM 1049 C C . SER A 1 130 ? 0.777 10.889 -53.556 1.00 57.31 130 SER A C 1
ATOM 1051 O O . SER A 1 130 ? -0.422 10.758 -53.340 1.00 57.31 130 SER A O 1
ATOM 1053 N N . HIS A 1 131 ? 1.486 11.651 -52.720 1.00 59.53 131 HIS A N 1
ATOM 1054 C CA . HIS A 1 131 ? 1.786 13.087 -52.874 1.00 59.53 131 HIS A CA 1
ATOM 1055 C C . HIS A 1 131 ? 0.626 13.980 -53.364 1.00 59.53 131 HIS A C 1
ATOM 1057 O O . HIS A 1 131 ? 0.264 13.914 -54.533 1.00 59.53 131 HIS A O 1
ATOM 1063 N N . VAL A 1 132 ? 0.149 14.901 -52.512 1.00 65.00 132 VAL A N 1
ATOM 1064 C CA . VAL A 1 132 ? -0.119 16.297 -52.907 1.00 65.00 132 VAL A CA 1
ATOM 1065 C C . VAL A 1 132 ? -0.221 17.197 -51.670 1.00 65.00 132 VAL A C 1
ATOM 1067 O O . VAL A 1 132 ? -0.965 16.918 -50.732 1.00 65.00 132 VAL A O 1
ATOM 1070 N N . GLN A 1 133 ? 0.581 18.260 -51.685 1.00 59.84 133 GLN A N 1
ATOM 1071 C CA . GLN A 1 133 ? 0.511 19.422 -50.804 1.00 59.84 133 GLN A CA 1
ATOM 1072 C C . GLN A 1 133 ? -0.636 20.340 -51.238 1.00 59.84 133 GLN A C 1
ATOM 1074 O O . GLN A 1 133 ? -0.886 20.479 -52.437 1.00 59.84 133 GLN A O 1
ATOM 1079 N N . LYS A 1 134 ? -1.226 21.055 -50.282 1.00 63.16 134 LYS A N 1
ATOM 1080 C CA . LYS A 1 134 ? -1.562 22.475 -50.419 1.00 63.16 134 LYS A CA 1
ATOM 1081 C C . LYS A 1 134 ? -1.396 23.151 -49.069 1.00 63.16 134 LYS A C 1
ATOM 1083 O O . LYS A 1 134 ? -1.695 22.482 -48.057 1.00 63.16 134 LYS A O 1
#

Sequence (134 aa):
MNKHASIVFDNRTEFLYFLRSRFRLYHKSNLFLRDLHYGVSGFLEQYGVRLSYHELEETTQRVIGLLVSEAILKEIDARTWMLNYEEFQKLSAKAPKPSTVGQDHQKSANPSGVHPGTQDKSGQSAMPSSHVQK

Foldseek 3Di:
DLVLLCVCLVCVVVLLVQLVVVDVDAAFDKDFLVSLLVSSQVVVVVVVDHDDPVSSSVSSVSNVVSCVVVVQWDDDDPGMTTGHDHVRHPPPCPDPDPPCDDDDDDDDDDDDDDDDDDDDDDDDDDDDDDDDDD